Protein AF-A0AAN4ZMU8-F1 (afdb_monomer)

Mean predicted aligned error: 6.08 Å

Foldseek 3Di:
DVPPPDPDDDDDDPQLVVCVVVVHQFDWGWDADQQKTWIWGGDRSDTDVVPIDIDRDHLPNVLVVQQVVVVVVPDDDDDPVSSVVSSVCCVPQDDDDPDPVVVVVCVVVDCPSDDDDDD

Solvent-accessible surface area (backbone atoms only — not comparable to full-atom values): 7354 Å² total; per-residue (Å²): 94,86,90,72,69,53,93,76,86,86,87,79,61,66,59,59,53,55,38,48,75,70,75,43,47,59,51,75,35,78,47,74,43,53,74,36,22,37,38,42,37,27,53,81,72,41,70,44,76,92,64,51,46,78,40,88,56,26,50,47,56,55,34,54,49,52,47,49,58,39,35,76,74,69,48,84,71,87,49,76,70,47,50,52,51,45,40,50,48,47,74,75,70,58,81,83,71,92,51,62,70,64,50,52,54,45,56,76,75,38,72,86,77,69,74,90,84,85,135

InterPro domains:
  IPR004000 Actin family [PF00022] (1-119)
  IPR004000 Actin family [PR00190] (17-36)
  IPR004000 Actin family [PR00190] (113-119)
  IPR004000 Actin family [PTHR11937] (1-119)
  IPR043129 ATPase, nucleotide binding domain [SSF53067] (1-30)
  IPR043129 ATPase, nucleotide binding domain [SSF53067] (24-119)

Organism: NCBI:txid1317129

Structure (mmCIF, N/CA/C/O backbone):
data_AF-A0AAN4ZMU8-F1
#
_entry.id   AF-A0AAN4ZMU8-F1
#
loop_
_atom_site.group_PDB
_atom_site.id
_atom_site.type_symbol
_atom_site.label_atom_id
_atom_site.label_alt_id
_atom_site.label_comp_id
_atom_site.label_asym_id
_atom_site.label_entity_id
_atom_site.label_seq_id
_atom_site.pdbx_PDB_ins_code
_atom_site.Cartn_x
_atom_site.Cartn_y
_atom_site.Cartn_z
_atom_site.occupancy
_atom_site.B_iso_or_equiv
_atom_site.auth_seq_id
_atom_site.auth_comp_id
_atom_site.auth_asym_id
_atom_site.auth_atom_id
_atom_site.pdbx_PDB_model_num
ATOM 1 N N . PHE A 1 1 ? 30.290 -0.746 -0.988 1.00 76.62 1 PHE A N 1
ATOM 2 C CA . PHE A 1 1 ? 31.500 -1.458 -1.438 1.00 76.62 1 PHE A CA 1
ATOM 3 C C . PHE A 1 1 ? 32.621 -1.399 -0.413 1.00 76.62 1 PHE A C 1
ATOM 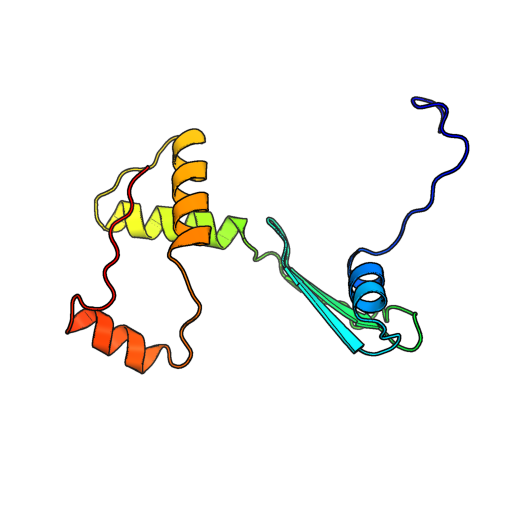5 O O . PHE A 1 1 ? 33.064 -2.460 -0.013 1.00 76.62 1 PHE A O 1
ATOM 12 N N . GLU A 1 2 ? 33.026 -0.221 0.069 1.00 83.88 2 GLU A N 1
ATOM 13 C CA . GLU A 1 2 ? 34.174 -0.089 0.990 1.00 83.88 2 GLU A CA 1
ATOM 14 C C . GLU A 1 2 ? 33.902 -0.559 2.429 1.00 83.88 2 GLU A C 1
ATOM 16 O O . GLU A 1 2 ? 34.752 -1.202 3.023 1.00 83.88 2 GLU A O 1
ATOM 21 N N . THR A 1 3 ? 32.718 -0.298 2.994 1.00 91.44 3 THR A N 1
ATOM 22 C CA . THR A 1 3 ? 32.401 -0.720 4.377 1.00 91.44 3 THR A CA 1
ATOM 23 C C . THR A 1 3 ? 32.077 -2.209 4.495 1.00 91.44 3 THR A C 1
ATOM 25 O O . THR A 1 3 ? 32.384 -2.841 5.497 1.00 91.44 3 THR A O 1
ATOM 28 N N . PHE A 1 4 ? 31.416 -2.765 3.479 1.00 90.31 4 PHE A N 1
ATOM 29 C CA . PHE A 1 4 ? 30.859 -4.122 3.518 1.00 90.31 4 PHE A CA 1
ATOM 30 C C . PHE A 1 4 ? 31.640 -5.128 2.660 1.00 90.31 4 PHE A C 1
ATOM 32 O O . PHE A 1 4 ? 31.243 -6.286 2.597 1.00 90.31 4 PHE A O 1
ATOM 39 N N . ASN A 1 5 ? 32.700 -4.694 1.963 1.00 89.94 5 ASN A N 1
ATOM 40 C CA . ASN A 1 5 ? 33.523 -5.509 1.055 1.00 89.94 5 ASN A CA 1
ATOM 41 C C . ASN A 1 5 ? 32.715 -6.438 0.121 1.00 89.94 5 ASN A C 1
ATOM 43 O O . ASN A 1 5 ? 33.118 -7.562 -0.174 1.00 89.94 5 ASN A O 1
ATOM 47 N N . THR A 1 6 ? 31.555 -5.977 -0.352 1.00 90.44 6 THR A N 1
ATOM 48 C CA . THR A 1 6 ? 30.662 -6.767 -1.207 1.00 90.44 6 THR A CA 1
ATOM 49 C C . THR A 1 6 ? 31.271 -6.969 -2.597 1.00 90.44 6 THR A C 1
ATOM 51 O O . THR A 1 6 ? 31.688 -5.978 -3.201 1.00 90.44 6 THR A O 1
ATOM 54 N N . PRO A 1 7 ? 31.265 -8.194 -3.157 1.00 91.44 7 PRO A N 1
ATOM 55 C CA . PRO A 1 7 ? 31.881 -8.474 -4.457 1.00 91.44 7 PRO A CA 1
ATOM 56 C C . PRO A 1 7 ? 31.149 -7.804 -5.631 1.00 91.44 7 PRO A C 1
ATOM 58 O O . PRO A 1 7 ? 31.780 -7.414 -6.607 1.00 91.44 7 PRO A O 1
ATOM 61 N N . ALA A 1 8 ? 29.827 -7.638 -5.534 1.00 93.06 8 ALA A N 1
ATOM 62 C CA . ALA A 1 8 ? 29.001 -6.924 -6.504 1.00 93.06 8 ALA A CA 1
ATOM 63 C C . ALA A 1 8 ? 27.748 -6.355 -5.818 1.00 93.06 8 ALA A C 1
ATOM 65 O O . ALA A 1 8 ? 27.320 -6.858 -4.779 1.00 93.06 8 ALA A O 1
ATOM 66 N N . M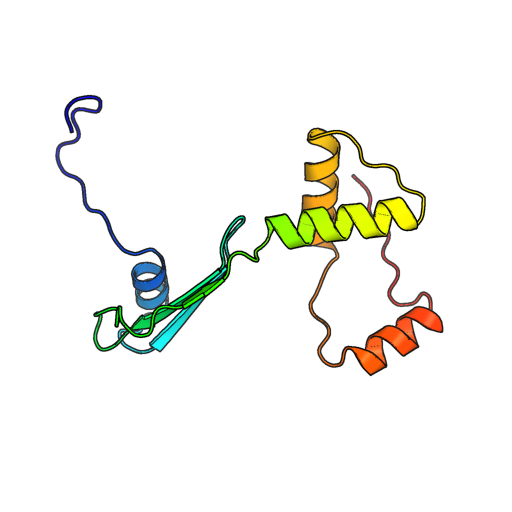ET A 1 9 ? 27.158 -5.314 -6.406 1.00 92.75 9 MET A N 1
ATOM 67 C CA . MET A 1 9 ? 25.916 -4.684 -5.952 1.00 92.75 9 MET A CA 1
ATOM 68 C C . MET A 1 9 ? 25.100 -4.272 -7.176 1.00 92.75 9 MET A C 1
ATOM 70 O O . MET A 1 9 ? 25.657 -3.727 -8.128 1.00 92.75 9 MET A O 1
ATOM 74 N N . TYR A 1 10 ? 23.790 -4.505 -7.131 1.00 91.81 10 TYR A N 1
ATOM 75 C CA . TYR A 1 10 ? 22.839 -4.052 -8.143 1.00 91.81 10 TYR A CA 1
ATOM 76 C C . TYR A 1 10 ? 21.669 -3.342 -7.459 1.00 91.81 10 TYR A C 1
ATOM 78 O O . TYR A 1 10 ? 21.166 -3.822 -6.444 1.00 91.81 10 TYR A O 1
ATOM 86 N N . VAL A 1 11 ? 21.253 -2.197 -8.003 1.00 92.00 11 VAL A N 1
ATOM 87 C CA . VAL A 1 11 ? 20.135 -1.395 -7.490 1.00 92.00 11 VAL A CA 1
ATOM 88 C C . VAL A 1 11 ? 19.062 -1.338 -8.563 1.00 92.00 11 VAL A C 1
ATOM 90 O O . VAL A 1 11 ? 19.343 -0.988 -9.706 1.00 92.00 11 VAL A O 1
ATOM 93 N N . ALA A 1 12 ? 17.836 -1.676 -8.1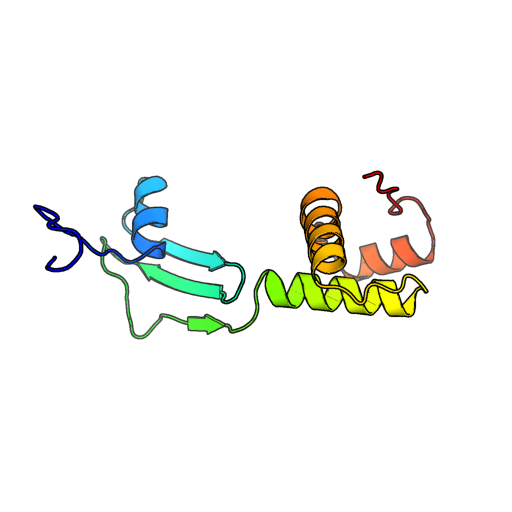80 1.00 90.25 12 ALA A N 1
ATOM 94 C CA . ALA A 1 12 ? 16.689 -1.706 -9.071 1.00 90.25 12 ALA A CA 1
ATOM 95 C C . ALA A 1 12 ? 15.516 -0.927 -8.476 1.00 90.25 12 ALA A C 1
ATOM 97 O O . ALA A 1 12 ? 15.399 -0.774 -7.260 1.00 90.25 12 ALA A O 1
ATOM 98 N N . ILE A 1 13 ? 14.629 -0.462 -9.353 1.00 88.06 13 ILE A N 1
ATOM 99 C CA . ILE A 1 13 ? 13.384 0.195 -8.959 1.00 88.06 13 ILE A CA 1
ATOM 100 C C . ILE A 1 13 ? 12.420 -0.872 -8.434 1.00 88.06 13 ILE A C 1
ATOM 102 O O . ILE A 1 13 ? 12.116 -1.831 -9.144 1.00 88.06 13 ILE A O 1
ATOM 106 N N . GLN A 1 14 ? 11.907 -0.679 -7.217 1.00 91.31 14 GLN A N 1
ATOM 107 C CA . GLN A 1 14 ? 11.000 -1.623 -6.550 1.00 91.31 14 GLN A CA 1
ATOM 108 C C . GLN A 1 14 ? 9.780 -1.956 -7.419 1.00 91.31 14 GLN A C 1
ATOM 110 O O . GLN A 1 14 ? 9.501 -3.125 -7.662 1.00 91.31 14 GLN A O 1
ATOM 115 N N . ALA A 1 15 ? 9.136 -0.938 -7.998 1.00 90.75 15 ALA A N 1
ATOM 116 C CA . ALA A 1 15 ? 7.993 -1.121 -8.888 1.00 90.75 15 ALA A CA 1
ATOM 117 C C . ALA A 1 15 ? 8.299 -2.000 -10.118 1.00 90.75 15 ALA A C 1
ATOM 119 O O . ALA A 1 15 ? 7.468 -2.812 -10.521 1.00 90.75 15 ALA A O 1
ATOM 120 N N . VAL A 1 16 ? 9.501 -1.890 -10.697 1.00 90.62 16 VAL A N 1
ATOM 121 C CA . VAL A 1 16 ? 9.905 -2.716 -11.849 1.00 90.62 16 VAL A CA 1
ATOM 122 C C . VAL A 1 16 ? 10.076 -4.175 -11.433 1.00 90.62 16 VAL A C 1
ATOM 124 O O . VAL A 1 16 ? 9.612 -5.071 -12.136 1.00 90.62 16 VAL A O 1
ATOM 127 N N . LEU A 1 17 ? 10.666 -4.422 -10.260 1.00 92.62 17 LEU A N 1
ATOM 128 C CA . LEU A 1 17 ? 10.778 -5.773 -9.706 1.00 92.62 17 LEU A CA 1
ATOM 129 C C . LEU A 1 17 ? 9.401 -6.388 -9.423 1.00 92.62 17 LEU A C 1
ATOM 131 O O . LEU A 1 17 ? 9.189 -7.556 -9.740 1.00 92.62 17 LEU A O 1
ATOM 135 N N . SER A 1 18 ? 8.455 -5.606 -8.895 1.00 92.50 18 SER A N 1
ATOM 136 C CA . SER A 1 18 ? 7.075 -6.052 -8.666 1.00 92.50 18 SER A CA 1
ATOM 137 C C . SER A 1 18 ? 6.369 -6.432 -9.971 1.00 92.50 18 SER A C 1
ATOM 139 O O . SER A 1 18 ? 5.671 -7.447 -10.027 1.00 92.50 18 SER A O 1
ATOM 141 N N . LEU A 1 19 ? 6.588 -5.675 -11.054 1.00 92.44 19 LEU A N 1
ATOM 142 C CA . LEU A 1 19 ? 6.035 -6.024 -12.363 1.00 92.44 19 LEU A CA 1
ATOM 143 C C . LEU A 1 19 ? 6.644 -7.326 -12.905 1.00 92.44 19 LEU A C 1
ATOM 145 O O . LEU A 1 19 ? 5.903 -8.196 -13.372 1.00 92.44 19 LEU A O 1
ATOM 149 N N . TYR A 1 20 ? 7.962 -7.499 -12.768 1.00 92.00 20 TYR A N 1
ATOM 150 C CA . TYR A 1 20 ? 8.654 -8.728 -13.163 1.00 92.00 20 TYR A CA 1
ATOM 151 C C . TYR A 1 20 ? 8.220 -9.944 -12.349 1.00 92.00 20 TYR A C 1
ATOM 153 O O . TYR A 1 20 ? 8.022 -11.011 -12.929 1.00 92.00 20 TYR A O 1
ATOM 161 N N . ALA A 1 21 ? 7.980 -9.791 -11.045 1.00 92.38 21 ALA A N 1
ATOM 162 C CA . ALA A 1 21 ? 7.423 -10.854 -10.209 1.00 92.38 21 ALA A CA 1
ATOM 163 C C . ALA A 1 21 ? 6.042 -11.320 -10.708 1.00 92.38 21 ALA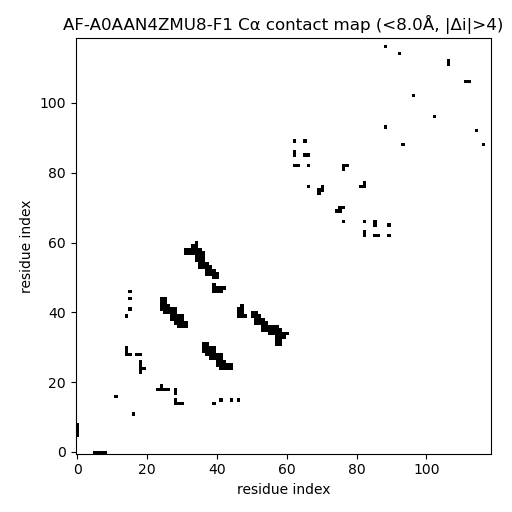 A C 1
ATOM 165 O O . ALA A 1 21 ? 5.684 -12.484 -10.548 1.00 92.38 21 ALA A O 1
ATOM 166 N N . SER A 1 22 ? 5.288 -10.437 -11.373 1.00 91.75 22 SER A N 1
ATOM 167 C CA . SER A 1 22 ? 4.002 -10.765 -11.998 1.00 91.75 22 SER A CA 1
ATOM 168 C C . SER A 1 22 ? 4.111 -11.368 -13.410 1.00 91.75 22 SER A C 1
ATOM 170 O O . SER A 1 22 ? 3.082 -11.659 -14.023 1.00 91.75 22 SER A O 1
ATOM 172 N N . GLY A 1 23 ? 5.328 -11.526 -13.949 1.00 91.88 23 GLY A N 1
ATOM 173 C CA . GLY A 1 23 ? 5.580 -12.046 -15.298 1.00 91.88 23 GLY A CA 1
ATOM 174 C C . GLY A 1 23 ? 5.217 -11.078 -16.429 1.00 91.88 23 GLY A C 1
ATOM 175 O O . GLY A 1 23 ? 5.009 -11.509 -17.562 1.00 91.88 23 GLY A O 1
ATOM 176 N N . ARG A 1 24 ? 5.101 -9.778 -16.135 1.00 92.69 24 ARG A N 1
ATOM 177 C CA . ARG A 1 24 ? 4.741 -8.737 -17.109 1.00 92.69 24 ARG A CA 1
ATOM 178 C C . ARG A 1 24 ? 5.927 -7.810 -17.357 1.00 92.69 24 ARG A C 1
ATOM 180 O O . ARG A 1 24 ? 6.736 -7.568 -16.468 1.00 92.69 24 ARG A O 1
ATOM 187 N N . THR A 1 25 ? 6.010 -7.272 -18.569 1.00 89.44 25 THR A N 1
ATOM 188 C CA . THR A 1 25 ? 7.029 -6.284 -18.970 1.00 89.44 25 THR A CA 1
ATOM 189 C C . THR A 1 25 ? 6.435 -4.906 -19.247 1.00 89.44 25 THR A C 1
ATOM 191 O O . THR A 1 25 ? 7.161 -3.918 -19.237 1.00 89.44 25 THR A O 1
ATOM 194 N N . THR A 1 26 ? 5.117 -4.824 -19.431 1.00 93.81 26 THR A N 1
ATOM 195 C CA . THR A 1 26 ? 4.377 -3.580 -19.652 1.00 93.81 26 THR A CA 1
ATOM 196 C C . THR A 1 26 ? 3.176 -3.536 -18.715 1.00 93.81 26 THR A C 1
ATOM 198 O O . THR A 1 26 ? 2.458 -4.527 -18.571 1.00 93.81 26 THR A O 1
ATOM 201 N N . GLY A 1 27 ? 2.957 -2.393 -18.074 1.00 94.38 27 GLY A N 1
ATOM 202 C CA . GLY A 1 27 ? 1.850 -2.172 -17.152 1.00 94.38 27 GLY A CA 1
ATOM 203 C C . GLY A 1 27 ? 2.061 -0.939 -16.281 1.00 94.38 27 GLY A C 1
ATOM 204 O O . GLY A 1 27 ? 3.096 -0.283 -16.343 1.00 94.38 27 GLY A O 1
ATOM 205 N N . ILE A 1 28 ? 1.072 -0.630 -15.448 1.00 94.38 28 ILE A N 1
ATOM 206 C CA . ILE A 1 28 ? 1.195 0.383 -14.399 1.00 94.38 28 ILE A CA 1
ATOM 207 C C . ILE A 1 28 ? 1.292 -0.313 -13.047 1.00 94.38 28 ILE A C 1
ATOM 209 O O . ILE A 1 28 ? 0.508 -1.214 -12.749 1.00 94.38 28 ILE A O 1
ATOM 213 N N . VAL A 1 29 ? 2.269 0.091 -12.241 1.00 94.69 29 VAL A N 1
ATOM 214 C CA . VAL A 1 29 ? 2.452 -0.414 -10.881 1.00 94.69 29 VAL A CA 1
ATOM 215 C C . VAL A 1 29 ? 2.057 0.677 -9.904 1.00 94.69 29 VAL A C 1
ATOM 217 O O . VAL A 1 29 ? 2.589 1.783 -9.966 1.00 94.69 29 VAL A O 1
ATOM 220 N N . LEU A 1 30 ? 1.127 0.356 -9.010 1.00 95.06 30 LEU A N 1
ATOM 221 C CA . LEU A 1 30 ? 0.805 1.164 -7.841 1.00 95.06 30 LEU A CA 1
ATOM 222 C C . LEU A 1 30 ? 1.498 0.526 -6.636 1.00 95.06 30 LEU A C 1
ATOM 224 O O . LEU A 1 30 ? 1.096 -0.546 -6.193 1.00 95.06 30 LEU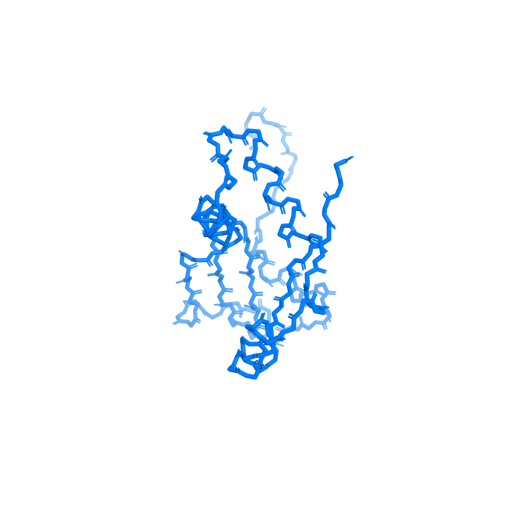 A O 1
ATOM 228 N N . ASP A 1 31 ? 2.549 1.169 -6.139 1.00 94.12 31 ASP A N 1
ATOM 229 C CA . ASP A 1 31 ? 3.323 0.713 -4.987 1.00 94.12 31 ASP A CA 1
ATOM 230 C C . ASP A 1 31 ? 2.992 1.588 -3.775 1.00 94.12 31 ASP A C 1
ATOM 232 O O . ASP A 1 31 ? 3.282 2.784 -3.777 1.00 94.12 31 ASP A O 1
ATOM 236 N N . THR A 1 32 ? 2.331 1.013 -2.770 1.00 94.69 32 THR A N 1
ATOM 237 C CA . THR A 1 32 ? 1.875 1.713 -1.557 1.00 94.69 32 THR A CA 1
ATOM 238 C C . THR A 1 32 ? 2.652 1.185 -0.358 1.00 94.69 32 THR A C 1
ATOM 240 O O . THR A 1 32 ? 2.414 0.066 0.093 1.00 94.69 32 THR A O 1
ATOM 243 N N . GLY A 1 33 ? 3.601 1.979 0.140 1.00 93.38 33 GLY A N 1
ATOM 244 C CA . GLY A 1 33 ? 4.442 1.618 1.281 1.00 93.38 33 GLY A CA 1
ATOM 245 C C . GLY A 1 33 ? 3.911 2.131 2.623 1.00 93.38 33 GLY A C 1
ATOM 246 O O . GLY A 1 33 ? 2.737 2.461 2.777 1.00 93.38 33 GLY A O 1
ATOM 247 N N . ASP A 1 34 ? 4.806 2.240 3.611 1.00 93.06 34 ASP A N 1
ATOM 248 C CA . ASP A 1 34 ? 4.491 2.890 4.893 1.00 93.06 34 ASP A CA 1
ATOM 249 C C . ASP A 1 34 ? 4.452 4.419 4.764 1.00 93.06 34 ASP A C 1
ATOM 251 O O . ASP A 1 34 ? 3.537 5.045 5.276 1.00 93.06 34 ASP A O 1
ATOM 255 N N . GLY A 1 35 ? 5.415 5.036 4.072 1.00 93.12 35 GLY A N 1
ATOM 256 C CA . GLY A 1 35 ? 5.549 6.501 4.037 1.00 93.12 35 GLY A CA 1
ATOM 257 C C . GLY A 1 35 ? 5.162 7.181 2.724 1.00 93.12 35 GLY A C 1
ATOM 258 O O . GLY A 1 35 ? 5.065 8.401 2.685 1.00 93.12 35 GLY A O 1
ATOM 259 N N . VAL A 1 36 ? 5.008 6.429 1.637 1.00 94.56 36 VAL A N 1
ATOM 260 C CA . VAL A 1 36 ? 4.776 7.000 0.307 1.00 94.56 36 VAL A CA 1
ATOM 261 C C . VAL A 1 36 ? 4.075 6.000 -0.602 1.00 94.56 36 VAL A C 1
ATOM 263 O O . VAL A 1 36 ? 4.295 4.790 -0.499 1.00 94.56 36 VAL A O 1
ATOM 266 N N . THR A 1 37 ? 3.266 6.531 -1.511 1.00 94.88 37 THR A N 1
ATOM 267 C CA . THR A 1 37 ? 2.621 5.794 -2.593 1.00 94.88 37 THR A CA 1
ATOM 268 C C . THR A 1 37 ? 3.147 6.292 -3.935 1.00 94.88 37 THR A C 1
ATOM 270 O O . THR A 1 37 ? 3.194 7.496 -4.186 1.00 94.88 37 THR A O 1
ATOM 273 N N . HIS A 1 38 ? 3.537 5.378 -4.817 1.00 94.69 38 HIS A N 1
ATOM 274 C CA . HIS A 1 38 ? 4.034 5.697 -6.151 1.00 94.69 38 HIS A CA 1
ATOM 275 C C . HIS A 1 38 ? 3.211 5.000 -7.226 1.00 94.69 38 HIS A C 1
ATOM 277 O O . HIS A 1 38 ? 2.938 3.805 -7.135 1.00 94.69 38 HIS A O 1
ATOM 283 N N . THR A 1 39 ? 2.886 5.727 -8.293 1.00 95.19 39 THR A N 1
ATOM 284 C CA . THR A 1 39 ? 2.400 5.130 -9.539 1.00 95.19 39 THR A CA 1
ATOM 285 C C . THR A 1 39 ? 3.520 5.162 -10.563 1.00 95.19 39 THR A C 1
ATOM 287 O O . THR A 1 39 ? 3.957 6.238 -10.975 1.00 95.19 39 THR A O 1
ATOM 290 N N . VAL A 1 40 ? 3.983 3.991 -10.986 1.00 94.25 40 VAL A N 1
ATOM 291 C CA . VAL A 1 40 ? 5.090 3.842 -11.930 1.00 94.25 40 VAL A CA 1
ATOM 292 C C . VAL A 1 40 ? 4.579 3.129 -13.183 1.00 94.25 40 VAL A C 1
ATOM 294 O O . VAL A 1 40 ? 4.366 1.914 -13.155 1.00 94.25 40 VAL A O 1
ATOM 297 N N . PRO A 1 41 ? 4.357 3.854 -14.290 1.00 95.12 41 PRO A N 1
ATOM 298 C CA . PRO A 1 41 ? 4.078 3.239 -15.579 1.00 95.12 41 PRO A CA 1
ATOM 299 C C . PRO A 1 41 ? 5.365 2.671 -16.184 1.00 95.12 41 PRO A C 1
ATOM 301 O O . PRO A 1 41 ? 6.404 3.335 -16.226 1.00 95.12 41 PRO A O 1
ATOM 304 N N . ILE A 1 42 ? 5.285 1.431 -16.655 1.00 94.56 42 ILE A N 1
ATOM 305 C CA . ILE A 1 42 ? 6.390 0.670 -17.229 1.00 94.56 42 ILE A CA 1
ATOM 306 C C . ILE A 1 42 ? 5.967 0.178 -18.609 1.00 94.56 42 ILE A C 1
ATOM 308 O O . ILE A 1 42 ? 4.888 -0.392 -18.781 1.00 94.56 42 ILE A O 1
ATOM 312 N N . TYR A 1 43 ? 6.838 0.379 -19.588 1.00 93.12 43 TYR A N 1
ATOM 313 C CA . TYR A 1 43 ? 6.651 -0.082 -20.953 1.00 93.12 43 TYR A CA 1
ATOM 314 C C . TYR A 1 43 ? 7.888 -0.861 -21.397 1.00 93.12 43 TYR A C 1
ATOM 316 O O . TYR A 1 43 ? 8.996 -0.333 -21.357 1.00 93.12 43 TYR A O 1
ATOM 324 N N . GLU A 1 44 ? 7.706 -2.129 -21.769 1.00 91.44 44 GLU A N 1
ATOM 325 C CA . GLU A 1 44 ? 8.774 -3.031 -22.230 1.00 91.44 44 GLU A CA 1
ATOM 326 C C . GLU A 1 44 ? 9.991 -3.093 -21.279 1.00 91.44 44 GLU A C 1
ATOM 328 O O . GLU A 1 44 ? 11.139 -3.175 -21.704 1.00 91.44 44 GLU A O 1
ATOM 333 N N . GLY A 1 45 ? 9.746 -3.052 -19.966 1.00 86.50 45 GLY A N 1
ATOM 334 C CA . GLY A 1 45 ? 10.782 -3.082 -18.925 1.00 86.50 45 GLY A CA 1
ATOM 335 C C . GLY A 1 45 ? 11.384 -1.717 -18.569 1.00 86.50 45 GLY A C 1
ATOM 336 O O . GLY A 1 45 ? 12.168 -1.627 -17.624 1.00 86.50 45 GLY A O 1
ATOM 337 N N . TYR A 1 46 ? 10.985 -0.644 -19.257 1.00 89.94 46 TYR A N 1
ATOM 338 C CA . TYR A 1 46 ? 11.432 0.720 -18.981 1.00 89.94 46 TYR A CA 1
ATOM 339 C C . TYR A 1 46 ? 10.364 1.507 -18.220 1.00 89.94 46 TYR A C 1
ATOM 341 O O . TYR A 1 46 ? 9.233 1.655 -18.680 1.00 89.94 46 TYR A O 1
ATOM 349 N N . ALA A 1 47 ? 10.725 2.047 -17.055 1.00 91.06 47 ALA A N 1
ATOM 350 C CA . ALA A 1 47 ? 9.870 2.988 -16.336 1.00 91.06 47 ALA A CA 1
ATOM 351 C C . ALA A 1 47 ? 9.834 4.331 -17.081 1.00 91.06 47 ALA A C 1
ATOM 353 O O . ALA A 1 47 ? 10.887 4.842 -17.460 1.00 91.06 47 ALA A O 1
ATOM 354 N N . LEU A 1 48 ? 8.646 4.909 -17.271 1.00 93.06 48 LEU A N 1
ATOM 355 C CA . LEU A 1 48 ? 8.450 6.191 -17.958 1.00 93.06 48 LEU A CA 1
ATOM 356 C C . LEU A 1 48 ? 8.533 7.347 -16.945 1.00 93.06 48 LEU A C 1
ATOM 358 O O . LEU A 1 48 ? 7.535 7.635 -16.283 1.00 93.06 48 LEU A O 1
ATOM 362 N N . PRO A 1 49 ? 9.675 8.056 -16.809 1.00 89.81 49 PRO A N 1
ATOM 363 C CA . PRO A 1 49 ? 9.907 8.930 -15.655 1.00 89.81 49 PRO A CA 1
ATOM 364 C C . PRO A 1 49 ? 8.977 10.145 -15.614 1.00 89.81 49 PRO A C 1
ATOM 366 O O . PRO A 1 49 ? 8.613 10.614 -14.544 1.00 89.81 49 PRO A O 1
ATOM 369 N N . HIS A 1 50 ? 8.561 10.627 -16.786 1.00 92.38 50 HIS A N 1
ATOM 370 C CA . HIS A 1 50 ? 7.654 11.766 -16.939 1.00 92.38 50 HIS A CA 1
ATOM 371 C C . HIS A 1 50 ? 6.218 11.473 -16.480 1.00 92.38 50 HIS A C 1
ATOM 373 O O . HIS A 1 50 ? 5.443 12.404 -16.295 1.00 92.38 50 HIS A O 1
ATOM 379 N N . ALA A 1 51 ? 5.862 10.198 -16.321 1.00 92.81 51 ALA A N 1
ATOM 380 C CA . ALA A 1 51 ? 4.538 9.758 -15.900 1.00 92.81 51 ALA A CA 1
ATOM 381 C C . ALA A 1 51 ? 4.559 9.085 -14.514 1.00 92.81 51 ALA A C 1
ATOM 383 O O . ALA A 1 51 ? 3.558 8.508 -14.093 1.00 92.81 51 ALA A O 1
ATOM 384 N N . ILE A 1 52 ? 5.688 9.158 -13.795 1.00 93.56 52 ILE A N 1
ATOM 385 C CA . ILE A 1 52 ? 5.760 8.718 -12.401 1.00 93.56 52 ILE A CA 1
ATOM 386 C C . ILE A 1 52 ? 5.074 9.766 -11.530 1.00 93.56 52 ILE A C 1
ATOM 388 O O . ILE A 1 52 ? 5.464 10.933 -11.533 1.00 93.56 52 ILE A O 1
ATOM 392 N N . LEU A 1 53 ? 4.087 9.332 -10.750 1.00 95.00 53 LEU A N 1
ATOM 393 C CA . LEU A 1 53 ? 3.462 10.168 -9.730 1.00 95.00 53 LEU A CA 1
ATOM 394 C C . LEU A 1 53 ? 3.838 9.646 -8.353 1.00 95.00 53 LEU A C 1
ATOM 396 O O . LEU A 1 53 ? 3.919 8.438 -8.118 1.00 95.00 53 LEU A O 1
ATOM 400 N N . ARG A 1 54 ? 4.058 10.590 -7.447 1.00 93.44 54 ARG A N 1
ATOM 401 C CA . ARG A 1 54 ? 4.325 10.341 -6.040 1.00 93.44 54 ARG A CA 1
ATOM 402 C C . ARG A 1 54 ? 3.240 11.015 -5.221 1.00 93.44 54 ARG A C 1
ATOM 404 O O . ARG A 1 54 ? 2.955 12.193 -5.422 1.00 93.44 54 ARG A O 1
ATOM 411 N N . LEU A 1 55 ? 2.684 10.262 -4.289 1.00 94.62 55 LEU A N 1
ATOM 412 C CA . LEU A 1 55 ? 1.735 10.728 -3.302 1.00 94.62 55 LEU A CA 1
ATOM 413 C C . LEU A 1 55 ? 2.326 10.467 -1.915 1.00 94.62 55 LEU A C 1
ATOM 415 O O . LEU A 1 55 ? 2.599 9.322 -1.554 1.00 94.62 55 LEU A O 1
ATOM 419 N N . ASP A 1 56 ? 2.503 11.527 -1.131 1.00 93.50 56 ASP A N 1
ATOM 420 C CA . ASP A 1 56 ? 2.934 11.448 0.271 1.00 93.50 56 ASP A CA 1
ATOM 421 C C . ASP A 1 56 ? 1.731 11.121 1.180 1.00 93.50 56 ASP A C 1
ATOM 423 O O . ASP A 1 56 ? 1.397 11.866 2.094 1.00 93.50 56 ASP A O 1
ATOM 427 N N . LEU A 1 57 ? 1.031 10.032 0.850 1.00 93.25 57 LEU A N 1
ATOM 428 C CA . LEU A 1 57 ? -0.052 9.440 1.631 1.00 93.25 57 LEU A CA 1
ATOM 429 C C . LEU A 1 57 ? 0.090 7.924 1.552 1.00 93.25 57 LEU A C 1
ATOM 431 O O . LEU A 1 57 ? 0.107 7.363 0.451 1.00 93.25 57 LEU A O 1
ATOM 435 N N . ALA A 1 58 ? 0.208 7.267 2.699 1.00 95.06 58 ALA A N 1
ATOM 436 C CA . ALA A 1 58 ? 0.535 5.850 2.764 1.00 95.06 58 ALA A CA 1
ATOM 437 C C . ALA A 1 58 ? 0.083 5.194 4.085 1.00 95.06 58 ALA A C 1
ATOM 439 O O . ALA A 1 58 ? -0.761 5.717 4.816 1.00 95.06 58 ALA A O 1
ATOM 440 N N . GLY A 1 59 ? 0.615 4.005 4.392 1.00 93.62 59 GLY A N 1
ATOM 441 C CA . GLY A 1 59 ? 0.216 3.217 5.561 1.00 93.62 59 GLY A CA 1
ATOM 442 C C . GLY A 1 59 ? 0.396 3.927 6.909 1.00 93.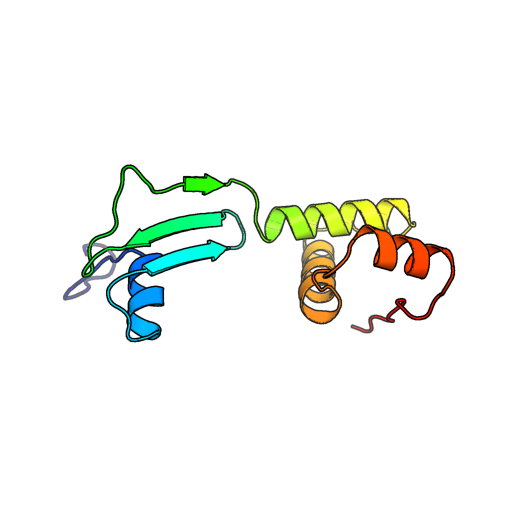62 59 GLY A C 1
ATOM 443 O O . GLY A 1 59 ? -0.387 3.676 7.832 1.00 93.62 59 GLY A O 1
ATOM 444 N N . ARG A 1 60 ? 1.381 4.820 7.020 1.00 94.00 60 ARG A N 1
ATOM 445 C CA . ARG A 1 60 ? 1.651 5.653 8.194 1.00 94.00 60 ARG A CA 1
ATOM 446 C C . ARG A 1 60 ? 0.512 6.617 8.460 1.00 94.00 60 ARG A C 1
ATOM 448 O O . ARG A 1 60 ? -0.033 6.596 9.558 1.00 94.00 60 ARG A O 1
ATOM 455 N N . ASP A 1 61 ? 0.116 7.373 7.443 1.00 94.50 61 ASP A N 1
ATOM 456 C CA . ASP A 1 61 ? -0.952 8.366 7.543 1.00 94.50 61 ASP A CA 1
ATOM 457 C C . ASP A 1 61 ? -2.284 7.707 7.903 1.00 94.50 61 ASP A C 1
ATOM 459 O O . ASP A 1 61 ? -3.023 8.212 8.743 1.00 94.50 61 ASP A O 1
ATOM 463 N N . LEU A 1 62 ? -2.560 6.523 7.340 1.00 94.50 62 LEU A N 1
ATOM 464 C CA . LEU A 1 62 ? -3.740 5.731 7.702 1.00 94.50 62 LEU A CA 1
ATOM 465 C C . LEU A 1 62 ? -3.713 5.274 9.166 1.00 94.50 62 LEU A C 1
ATOM 467 O O . LEU A 1 62 ? -4.750 5.248 9.824 1.00 94.50 62 LEU A O 1
ATOM 471 N N . THR A 1 63 ? -2.536 4.919 9.683 1.00 94.19 63 THR A N 1
ATOM 472 C CA . THR A 1 63 ? -2.370 4.487 11.081 1.00 94.19 63 THR A CA 1
ATOM 473 C C . THR A 1 63 ? -2.555 5.669 12.031 1.00 94.19 63 THR A C 1
ATOM 475 O O . THR A 1 63 ? -3.253 5.551 13.035 1.00 94.19 63 THR A O 1
ATOM 478 N N . ASP A 1 64 ? -1.992 6.827 11.688 1.00 92.44 64 ASP A N 1
ATOM 479 C CA . ASP A 1 64 ? -2.114 8.049 12.483 1.00 92.44 64 ASP A CA 1
ATOM 480 C C . ASP A 1 64 ? -3.557 8.585 12.454 1.00 92.44 64 ASP A C 1
ATOM 482 O O . ASP A 1 64 ? -4.085 9.032 13.475 1.00 92.44 64 ASP A O 1
ATOM 486 N N . TYR A 1 65 ? -4.240 8.465 11.312 1.00 93.62 65 TYR A N 1
ATOM 487 C CA . TYR A 1 65 ? -5.658 8.792 11.192 1.00 93.62 65 TYR A CA 1
ATOM 488 C C . TYR A 1 65 ? -6.541 7.845 12.014 1.00 93.62 65 TYR A C 1
ATOM 490 O O . TYR A 1 65 ? -7.415 8.314 12.744 1.00 93.62 65 TYR A O 1
ATOM 498 N N . LEU A 1 66 ? -6.281 6.531 11.968 1.00 92.69 66 LEU A N 1
ATOM 499 C CA . LEU A 1 66 ? -6.990 5.550 12.795 1.00 92.69 66 LEU A CA 1
ATOM 500 C C . LEU A 1 66 ? -6.801 5.842 14.292 1.00 92.69 66 LEU A C 1
ATOM 502 O O . LEU A 1 66 ? -7.756 5.817 15.067 1.00 92.69 66 LEU A O 1
ATOM 506 N N . MET A 1 67 ? -5.580 6.181 14.699 1.00 92.00 67 MET A N 1
ATOM 507 C CA . MET A 1 67 ? -5.276 6.565 16.075 1.00 92.00 67 MET A CA 1
ATOM 508 C C . MET A 1 67 ? -6.070 7.808 16.505 1.00 92.00 67 MET A C 1
ATOM 510 O O . MET A 1 67 ? -6.619 7.840 17.609 1.00 92.00 67 MET A O 1
ATOM 514 N N . LYS A 1 68 ? -6.186 8.809 15.622 1.00 91.50 68 LYS A N 1
ATOM 515 C CA . LYS A 1 68 ? -6.968 10.026 15.872 1.00 91.50 68 LYS A CA 1
ATOM 516 C C . LYS A 1 68 ? -8.450 9.715 16.105 1.00 91.50 68 LYS A C 1
ATOM 518 O O . LYS A 1 68 ? -8.992 10.141 17.122 1.00 91.50 68 LYS A O 1
ATOM 523 N N . ILE A 1 69 ? -9.092 8.942 15.225 1.00 92.00 69 ILE A N 1
ATOM 524 C CA . ILE A 1 69 ? -10.526 8.620 15.367 1.00 92.00 69 ILE A CA 1
ATOM 525 C C . ILE A 1 69 ? -10.811 7.734 16.590 1.00 92.00 69 ILE A C 1
ATOM 527 O O . ILE A 1 69 ? -11.850 7.876 17.232 1.00 92.00 69 ILE A O 1
ATOM 531 N N . LEU A 1 70 ? -9.878 6.852 16.967 1.00 90.19 70 LEU A N 1
ATOM 532 C CA . LEU A 1 70 ? -9.995 6.060 18.196 1.00 90.19 70 LEU A CA 1
ATOM 533 C C . LEU A 1 70 ? -9.863 6.937 19.448 1.00 90.19 70 LEU A C 1
ATOM 535 O O . LEU A 1 70 ? -10.613 6.746 20.407 1.00 90.19 70 LEU A O 1
ATOM 539 N N . THR A 1 71 ? -8.984 7.941 19.406 1.00 88.81 71 THR A N 1
ATOM 540 C CA . THR A 1 71 ? -8.842 8.942 20.475 1.00 88.81 71 THR A CA 1
ATOM 541 C C . THR A 1 71 ? -10.116 9.770 20.634 1.00 88.81 71 THR A C 1
ATOM 543 O O . THR A 1 71 ? -10.578 9.970 21.754 1.00 88.81 71 THR A O 1
ATOM 546 N N . GLU A 1 72 ? -10.744 10.180 19.528 1.00 89.19 72 GLU A N 1
ATOM 547 C CA . GLU A 1 72 ? -12.037 10.884 19.536 1.00 89.19 72 GLU A CA 1
ATOM 548 C C . GLU A 1 72 ? -13.176 10.024 20.118 1.00 89.19 72 GLU A C 1
ATOM 550 O O . GLU A 1 72 ? -14.080 10.554 20.763 1.00 89.19 72 GLU A O 1
ATOM 555 N N . ARG A 1 73 ? -13.108 8.692 19.967 1.00 85.25 73 ARG A N 1
ATOM 556 C CA . ARG A 1 73 ? -14.052 7.733 20.575 1.00 85.25 73 ARG A CA 1
ATOM 557 C C . ARG A 1 73 ? -13.777 7.460 22.066 1.00 85.25 73 ARG A C 1
ATOM 559 O O . ARG A 1 73 ? -14.583 6.796 22.714 1.00 85.25 73 ARG A O 1
ATOM 566 N N . GLY A 1 74 ? -12.677 7.981 22.619 1.00 86.06 74 GLY A N 1
ATOM 567 C CA . GLY A 1 74 ? -12.304 7.866 24.035 1.00 86.06 74 GLY A CA 1
ATOM 568 C C . GLY A 1 74 ? -11.160 6.889 24.340 1.00 86.06 74 GLY A C 1
ATOM 569 O O . GLY A 1 74 ? -10.826 6.710 25.511 1.00 86.06 74 GLY A O 1
ATOM 570 N N . TYR A 1 75 ? -10.540 6.274 23.325 1.00 84.31 75 TYR A N 1
ATOM 571 C CA . TYR A 1 75 ? -9.369 5.406 23.495 1.00 84.31 75 TYR A CA 1
ATOM 572 C C . TYR A 1 75 ? -8.075 6.203 23.322 1.00 84.31 75 TYR A C 1
ATOM 574 O O . TYR A 1 75 ? -7.660 6.502 22.205 1.00 84.31 75 TYR A O 1
ATOM 582 N N . SER A 1 76 ? -7.421 6.549 24.427 1.00 81.94 76 SER A N 1
ATOM 583 C CA . SER A 1 76 ? -6.176 7.321 24.393 1.00 81.94 76 SER A CA 1
ATOM 584 C C . SER A 1 76 ? -4.973 6.440 24.053 1.00 81.94 76 SER A C 1
ATOM 586 O O . SER A 1 76 ? -4.501 5.690 24.902 1.00 81.94 76 SER A O 1
ATOM 588 N N . PHE A 1 77 ? -4.438 6.593 22.841 1.00 83.75 77 PHE A N 1
ATOM 589 C CA . PHE A 1 77 ? -3.142 6.044 22.433 1.00 83.75 77 PHE A CA 1
ATOM 590 C C . PHE A 1 77 ? -2.132 7.192 22.327 1.00 83.75 77 PHE A C 1
ATOM 592 O O . PHE A 1 77 ? -2.283 8.085 21.496 1.00 83.75 77 PHE A O 1
ATOM 599 N N . THR A 1 78 ? -1.125 7.211 23.198 1.00 81.81 78 THR A N 1
ATOM 600 C CA . THR A 1 78 ? -0.183 8.341 23.339 1.00 81.81 78 THR A CA 1
ATOM 601 C C . THR A 1 78 ? 1.276 7.946 23.133 1.00 81.81 78 THR A C 1
ATOM 603 O O . THR A 1 78 ? 2.120 8.805 22.878 1.00 81.81 78 THR A O 1
ATOM 606 N N . THR A 1 79 ? 1.589 6.653 23.224 1.00 87.62 79 THR A N 1
ATOM 607 C CA . THR A 1 79 ? 2.955 6.132 23.131 1.00 87.62 79 THR A CA 1
ATOM 608 C C . THR A 1 79 ? 3.256 5.520 21.762 1.00 87.62 79 THR A C 1
ATOM 610 O O . THR A 1 79 ? 2.372 5.102 21.014 1.00 87.62 79 THR A O 1
ATOM 613 N N . THR A 1 80 ? 4.543 5.410 21.429 1.00 86.44 80 THR A N 1
ATOM 614 C CA . THR A 1 80 ? 5.001 4.745 20.199 1.00 86.44 80 THR A CA 1
ATOM 615 C C . THR A 1 80 ? 4.700 3.246 20.187 1.00 86.44 80 THR A C 1
ATOM 617 O O . THR A 1 80 ? 4.468 2.691 19.120 1.00 86.44 80 THR A O 1
ATOM 620 N N . ALA A 1 81 ? 4.667 2.590 21.351 1.00 87.81 81 ALA A N 1
ATOM 621 C CA . ALA A 1 81 ? 4.290 1.181 21.463 1.00 87.81 81 ALA A CA 1
ATOM 622 C C . ALA A 1 81 ? 2.797 0.972 21.166 1.00 87.81 81 ALA A C 1
ATOM 624 O O . ALA A 1 81 ? 2.425 0.050 20.448 1.00 87.81 81 ALA A O 1
ATOM 625 N N . GLU A 1 82 ? 1.942 1.868 21.655 1.00 87.81 82 GLU A N 1
ATOM 626 C CA . GLU A 1 82 ? 0.505 1.850 21.364 1.00 87.81 82 GLU A CA 1
ATOM 627 C C . GLU A 1 82 ? 0.208 2.106 19.885 1.00 87.81 82 GLU A C 1
ATOM 629 O O . GLU A 1 82 ? -0.711 1.510 19.327 1.00 87.81 82 GLU A O 1
ATOM 634 N N . ARG A 1 83 ? 1.025 2.924 19.215 1.00 89.38 83 ARG A N 1
ATOM 635 C CA . ARG A 1 83 ? 0.923 3.124 17.766 1.00 89.38 83 ARG A CA 1
ATOM 636 C C . ARG A 1 83 ? 1.090 1.817 16.982 1.00 89.38 83 ARG A C 1
ATOM 638 O O . ARG A 1 83 ? 0.407 1.623 15.979 1.00 89.38 83 ARG A O 1
ATOM 645 N N . GLU A 1 84 ? 1.943 0.905 17.445 1.00 91.75 84 GLU A N 1
ATOM 646 C CA . GLU A 1 84 ? 2.088 -0.420 16.830 1.00 91.75 84 GLU A CA 1
ATOM 647 C C . GLU A 1 84 ? 0.846 -1.294 17.040 1.00 91.75 84 GLU A C 1
ATOM 649 O O . GLU A 1 84 ? 0.471 -2.042 16.141 1.00 91.75 84 GLU A O 1
ATOM 654 N N . ILE A 1 85 ? 0.149 -1.145 18.171 1.00 91.12 85 ILE A N 1
ATOM 655 C CA . ILE A 1 85 ? -1.143 -1.810 18.400 1.00 91.12 85 ILE A CA 1
ATOM 656 C C . ILE A 1 85 ? -2.184 -1.278 17.410 1.00 91.12 85 ILE A C 1
ATOM 658 O O . ILE A 1 85 ? -2.891 -2.058 16.781 1.00 91.12 85 ILE A O 1
ATOM 662 N N . VAL A 1 86 ? -2.247 0.043 17.205 1.00 92.19 86 VAL A N 1
ATOM 663 C CA . VAL A 1 86 ? -3.147 0.648 16.206 1.00 92.19 86 VAL A CA 1
ATOM 664 C C . VAL A 1 86 ? -2.803 0.179 14.789 1.00 92.19 86 VAL A C 1
ATOM 666 O O . VAL A 1 86 ? -3.703 -0.061 13.982 1.00 92.19 86 VAL A O 1
ATOM 669 N N . ARG A 1 87 ? -1.514 -0.004 14.480 1.00 93.56 87 ARG A N 1
ATOM 670 C CA . ARG A 1 87 ? -1.076 -0.579 13.204 1.00 93.56 87 ARG A CA 1
ATOM 671 C C . ARG A 1 87 ? -1.573 -2.016 13.032 1.00 93.56 87 ARG A C 1
ATOM 673 O O . ARG A 1 87 ? -2.077 -2.335 11.958 1.00 93.56 87 ARG A O 1
ATOM 680 N N . ASP A 1 88 ? -1.484 -2.849 14.066 1.00 93.88 88 ASP A N 1
ATOM 681 C CA . ASP A 1 88 ? -1.977 -4.231 14.021 1.00 93.88 88 ASP A CA 1
ATOM 682 C C . ASP A 1 88 ? -3.511 -4.292 13.901 1.00 93.88 88 ASP A C 1
ATOM 684 O O . ASP A 1 88 ? -4.044 -5.045 13.086 1.00 93.88 88 ASP A O 1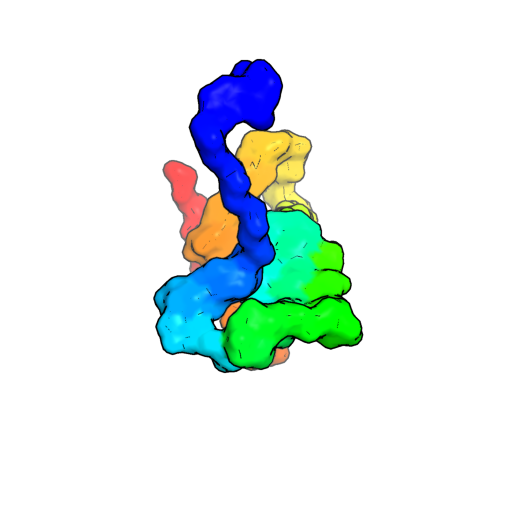
ATOM 688 N N . ILE A 1 89 ? -4.229 -3.413 14.612 1.00 92.62 89 ILE A N 1
ATOM 689 C CA . ILE A 1 89 ? -5.682 -3.227 14.460 1.00 92.62 89 ILE A CA 1
ATOM 690 C C . ILE A 1 89 ? -6.027 -2.884 13.008 1.00 92.62 89 ILE A C 1
ATOM 692 O O . ILE A 1 89 ? -6.913 -3.509 12.423 1.00 92.62 89 ILE A O 1
ATOM 696 N N . LYS A 1 90 ? -5.320 -1.916 12.411 1.00 93.56 90 LYS A N 1
ATOM 697 C CA . LYS A 1 90 ? -5.506 -1.530 11.006 1.00 93.56 90 LYS A CA 1
ATOM 698 C C . LYS A 1 90 ? -5.296 -2.726 10.077 1.00 93.56 90 LYS A C 1
ATOM 700 O O . LYS A 1 90 ? -6.121 -2.976 9.207 1.00 93.56 90 LYS A O 1
ATOM 705 N N . GLU A 1 91 ? -4.202 -3.462 10.251 1.00 93.69 91 GLU A N 1
ATOM 706 C CA . GLU A 1 91 ? -3.838 -4.584 9.377 1.00 93.69 91 GLU A CA 1
ATOM 707 C C . GLU A 1 91 ? -4.794 -5.784 9.507 1.00 93.69 91 GLU A C 1
ATOM 709 O O . GLU A 1 91 ? -5.027 -6.478 8.518 1.00 93.69 91 GLU A O 1
ATOM 714 N N . LYS A 1 92 ? -5.386 -6.015 10.688 1.00 93.06 92 LYS A N 1
ATOM 715 C CA . LYS A 1 92 ? -6.288 -7.155 10.937 1.00 93.06 92 LYS A CA 1
ATOM 716 C C . LYS A 1 92 ? -7.771 -6.856 10.728 1.00 93.06 92 LYS A C 1
ATOM 718 O O . LYS A 1 92 ? -8.517 -7.751 10.330 1.00 93.06 92 LYS A O 1
ATOM 723 N N . LEU A 1 93 ? -8.230 -5.648 11.060 1.00 92.38 93 LEU A N 1
ATOM 724 C CA . LEU A 1 93 ? -9.663 -5.337 11.145 1.00 92.38 93 LEU A CA 1
ATOM 725 C C . LEU A 1 93 ? -10.157 -4.382 10.062 1.00 92.38 93 LEU A C 1
ATOM 727 O O . LEU A 1 93 ? -11.340 -4.452 9.712 1.00 92.38 93 LEU A O 1
ATOM 731 N N . SER A 1 94 ? -9.295 -3.510 9.536 1.00 92.31 94 SER A N 1
ATOM 732 C CA . SER A 1 94 ? -9.695 -2.543 8.515 1.00 92.31 94 SER A CA 1
ATOM 733 C C . SER A 1 94 ? -9.814 -3.178 7.131 1.00 92.31 94 SER A C 1
ATOM 735 O O . SER A 1 94 ? -9.152 -4.157 6.797 1.00 92.31 94 SER A O 1
ATOM 737 N N . TYR A 1 95 ? -10.676 -2.590 6.310 1.00 93.38 95 TYR A N 1
ATOM 738 C CA . TYR A 1 95 ? -10.866 -2.938 4.908 1.00 93.38 95 TYR A CA 1
ATOM 739 C C . TYR A 1 95 ? -11.347 -1.701 4.143 1.00 93.38 95 TYR A C 1
ATOM 741 O O . TYR A 1 95 ? -11.692 -0.683 4.743 1.00 93.38 95 TYR A O 1
ATOM 749 N N . VAL A 1 96 ? -11.341 -1.781 2.813 1.00 93.56 96 VAL A N 1
ATOM 750 C CA . VAL A 1 96 ? -11.831 -0.706 1.943 1.00 93.56 96 VAL A CA 1
ATOM 751 C C . VAL A 1 96 ? -13.277 -1.003 1.558 1.00 93.56 96 VAL A C 1
ATOM 753 O O . VAL A 1 96 ? -13.557 -2.051 0.976 1.00 93.56 96 VAL A O 1
ATOM 756 N N . ALA A 1 97 ? -14.175 -0.078 1.891 1.00 93.44 97 ALA A N 1
ATOM 757 C CA . ALA A 1 97 ? -15.578 -0.114 1.493 1.00 93.44 97 ALA A CA 1
ATOM 758 C C . ALA A 1 97 ? -15.720 -0.015 -0.034 1.00 93.44 97 ALA A C 1
ATOM 760 O O . ALA A 1 97 ? -15.049 0.804 -0.665 1.00 93.44 97 ALA A O 1
ATOM 761 N N . LEU A 1 98 ? -16.609 -0.818 -0.628 1.00 92.25 98 LEU A N 1
ATOM 762 C CA . LEU A 1 98 ? -16.945 -0.698 -2.055 1.00 92.25 98 LEU A CA 1
ATOM 763 C C . LEU A 1 98 ? -17.857 0.507 -2.316 1.00 92.25 98 LEU A C 1
ATOM 765 O O . LEU A 1 98 ? -17.637 1.244 -3.274 1.00 92.25 98 LEU A O 1
ATOM 769 N N . ASP A 1 99 ? -18.855 0.704 -1.452 1.00 94.12 99 ASP A N 1
ATOM 770 C CA . ASP A 1 99 ? -19.744 1.865 -1.444 1.00 94.12 99 ASP A CA 1
ATOM 771 C C . ASP A 1 99 ? -19.660 2.536 -0.072 1.00 94.12 99 ASP A C 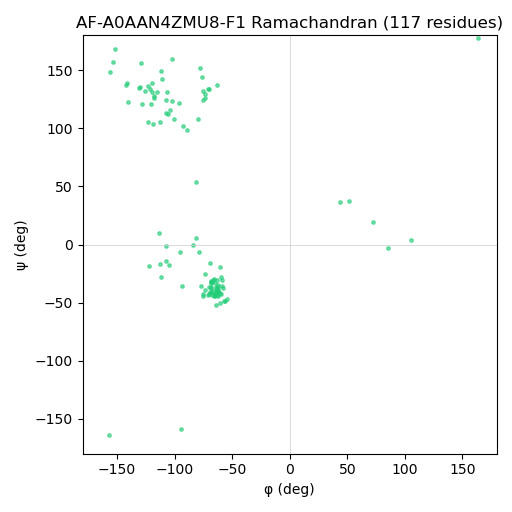1
ATOM 773 O O . ASP A 1 99 ? -20.171 2.034 0.932 1.00 94.12 99 ASP A O 1
ATOM 777 N N . PHE A 1 100 ? -18.975 3.676 -0.034 1.00 90.50 100 PHE A N 1
ATOM 778 C CA . PHE A 1 100 ? -18.728 4.409 1.199 1.00 90.50 100 PHE A CA 1
ATOM 779 C C . PHE A 1 100 ? -20.019 4.933 1.842 1.00 90.50 100 PHE A C 1
ATOM 781 O O . PHE A 1 100 ? -20.171 4.856 3.060 1.00 90.50 100 PHE A O 1
ATOM 788 N N . GLU A 1 101 ? -20.955 5.459 1.050 1.00 92.56 101 GLU A N 1
ATOM 789 C CA . GLU A 1 101 ? -22.162 6.096 1.585 1.00 92.56 101 GLU A CA 1
ATOM 790 C C . GLU A 1 101 ? -23.107 5.056 2.187 1.00 92.56 101 GLU A C 1
ATOM 792 O O . GLU A 1 101 ? -23.614 5.234 3.301 1.00 92.56 101 GLU A O 1
ATOM 797 N N . GLN A 1 102 ? -23.293 3.935 1.486 1.00 91.38 102 GLN A N 1
ATOM 798 C CA . GLN A 1 102 ? -24.117 2.833 1.970 1.00 91.38 102 GLN A CA 1
ATOM 799 C C . GLN A 1 102 ? -23.544 2.216 3.254 1.00 91.38 102 GLN A C 1
ATOM 801 O O . GLN A 1 102 ? -24.282 1.931 4.207 1.00 91.38 102 GLN A O 1
ATOM 806 N N . GLU A 1 103 ? -22.230 2.002 3.296 1.00 91.12 103 GLU A N 1
ATOM 807 C CA . GLU A 1 103 ? -21.574 1.361 4.432 1.00 91.12 103 GLU A CA 1
ATOM 808 C C . GLU A 1 103 ? -21.572 2.266 5.672 1.00 91.12 103 GLU A C 1
ATOM 810 O O . GLU A 1 103 ? -21.855 1.799 6.776 1.00 91.12 103 GLU A O 1
ATOM 815 N N . MET A 1 104 ? -21.407 3.580 5.490 1.00 89.56 104 MET A N 1
ATOM 816 C CA . MET A 1 104 ? -21.543 4.564 6.568 1.00 89.56 104 MET A CA 1
ATOM 817 C C . MET A 1 104 ? -22.965 4.630 7.142 1.00 89.56 104 MET A C 1
ATOM 819 O O . MET A 1 104 ? -23.134 4.694 8.362 1.00 89.56 104 MET A O 1
ATOM 823 N N . ALA A 1 105 ? -23.999 4.571 6.297 1.00 90.62 105 ALA A N 1
ATOM 824 C CA . ALA A 1 105 ? -25.387 4.516 6.763 1.00 90.62 105 ALA A CA 1
ATOM 825 C C . ALA A 1 105 ? -25.679 3.224 7.549 1.00 90.62 105 ALA A C 1
ATOM 827 O O . ALA A 1 105 ? -26.393 3.236 8.558 1.00 90.62 105 ALA A O 1
ATOM 828 N N . THR A 1 106 ? -25.085 2.109 7.119 1.00 88.06 106 THR A N 1
ATOM 829 C CA . THR A 1 106 ? -25.190 0.821 7.815 1.00 88.06 106 THR A CA 1
ATOM 830 C C . THR A 1 106 ? -24.476 0.867 9.165 1.00 88.06 106 THR A C 1
ATOM 832 O O . THR A 1 106 ? -25.054 0.452 10.164 1.00 88.06 106 THR A O 1
ATOM 835 N N . ALA A 1 107 ? -23.276 1.448 9.237 1.00 86.06 107 ALA A N 1
ATOM 836 C CA . ALA A 1 107 ? -22.529 1.612 10.486 1.00 86.06 107 ALA A CA 1
ATOM 837 C C . ALA A 1 107 ? -23.261 2.497 11.511 1.00 86.06 107 ALA A C 1
ATOM 839 O O . ALA A 1 107 ? -23.189 2.247 12.711 1.00 86.06 107 ALA A O 1
ATOM 840 N N . ALA A 1 108 ? -23.993 3.518 11.053 1.00 86.12 108 ALA A N 1
ATOM 841 C CA . ALA A 1 108 ? -24.783 4.382 11.931 1.00 86.12 108 ALA A CA 1
ATOM 842 C C . ALA A 1 108 ? -26.058 3.703 12.470 1.00 86.12 108 ALA A C 1
ATOM 844 O O . ALA A 1 108 ? -26.568 4.096 13.519 1.00 86.12 108 ALA A O 1
ATOM 845 N N . SER A 1 109 ? -26.591 2.712 11.748 1.00 84.19 109 SER A N 1
ATOM 846 C CA . SER A 1 109 ? -27.863 2.045 12.069 1.00 84.19 109 SER A CA 1
ATOM 847 C C . SER A 1 109 ? -27.704 0.647 12.673 1.00 84.19 109 SER A C 1
ATOM 849 O O . SER A 1 109 ? -28.644 0.143 13.286 1.00 84.19 109 SER A O 1
ATOM 851 N N . SER A 1 110 ? -26.533 0.024 12.529 1.00 79.81 110 SER A N 1
ATOM 852 C CA . SER A 1 110 ? -26.272 -1.362 12.910 1.00 79.81 110 SER A CA 1
ATOM 853 C C . SER A 1 110 ? -24.877 -1.531 13.512 1.00 79.81 110 SER A C 1
ATOM 855 O O . SER A 1 110 ? -23.889 -1.033 12.979 1.00 79.81 110 SER A O 1
ATOM 857 N N . SER A 1 111 ? -24.776 -2.332 14.575 1.00 80.12 111 SER A N 1
ATOM 858 C CA . SER A 1 111 ? -23.500 -2.776 15.155 1.00 80.12 111 SER A CA 1
ATOM 859 C C . SER A 1 111 ? -22.881 -3.969 14.416 1.00 80.12 111 SER A C 1
ATOM 861 O O . SER A 1 111 ? -21.856 -4.496 14.834 1.00 80.12 111 SER A O 1
ATOM 863 N N . SER A 1 112 ? -23.465 -4.406 13.294 1.00 76.19 112 SER A N 1
ATOM 864 C CA . SER A 1 112 ? -22.991 -5.566 12.520 1.00 76.19 112 SER A CA 1
ATOM 865 C C . SER A 1 112 ? -21.565 -5.429 11.981 1.00 76.19 112 SER A C 1
ATOM 867 O O . SER A 1 112 ? -20.959 -6.428 11.603 1.00 76.19 112 SER A O 1
ATOM 869 N N . LEU A 1 113 ? -21.048 -4.202 11.909 1.00 79.12 113 LEU A N 1
ATOM 870 C CA . LEU A 1 113 ? -19.695 -3.898 11.444 1.00 79.12 113 LEU A CA 1
ATOM 871 C C . LEU A 1 113 ? -18.690 -3.768 12.600 1.00 79.12 113 LEU A C 1
ATOM 873 O O . LEU A 1 113 ? -17.490 -3.643 12.353 1.00 79.12 113 LEU A O 1
ATOM 877 N N . GLU A 1 114 ? -19.147 -3.810 13.856 1.00 80.19 114 GLU A N 1
ATOM 878 C CA . GLU A 1 114 ? -18.257 -3.747 15.011 1.00 80.19 114 GLU A CA 1
ATOM 879 C C . GLU A 1 114 ? -17.501 -5.067 15.180 1.00 80.19 114 GLU A C 1
ATOM 881 O O . GLU A 1 114 ? -18.080 -6.154 15.204 1.00 80.19 114 GLU A O 1
ATOM 886 N N . LYS A 1 115 ? -16.179 -4.963 15.316 1.00 82.38 115 LYS A N 1
ATOM 887 C CA . LYS A 1 115 ? -15.297 -6.094 15.595 1.00 82.38 115 LYS A CA 1
ATOM 888 C C . LYS A 1 115 ? -14.550 -5.837 16.893 1.00 82.38 115 LYS A C 1
ATOM 890 O O . LYS A 1 115 ? -14.017 -4.747 17.095 1.00 82.38 115 LYS A O 1
ATOM 895 N N . SER A 1 116 ? -14.502 -6.846 17.756 1.00 82.44 116 SER A N 1
ATOM 896 C CA . SER A 1 116 ? -13.636 -6.834 18.929 1.00 82.44 116 SER A CA 1
ATOM 897 C C . SER A 1 116 ? -12.194 -7.116 18.514 1.00 82.44 116 SER A C 1
ATOM 899 O O . SER A 1 116 ? -11.928 -7.897 17.599 1.00 82.44 116 SER A O 1
ATOM 901 N N . TYR A 1 117 ? -11.263 -6.468 19.202 1.00 81.81 117 TYR A N 1
ATOM 902 C CA . TYR A 1 117 ? -9.837 -6.705 19.059 1.00 81.81 117 TYR A CA 1
ATOM 903 C C . TYR A 1 117 ? -9.290 -7.198 20.397 1.00 81.81 117 TYR A C 1
ATOM 905 O O . TYR A 1 117 ? -9.495 -6.545 21.421 1.00 81.81 117 TYR A O 1
ATOM 913 N N . GLU A 1 118 ? -8.611 -8.341 20.380 1.00 76.44 118 GLU A N 1
ATOM 914 C CA . GLU A 1 118 ? -7.901 -8.908 21.528 1.00 76.44 118 GLU A CA 1
ATOM 915 C C . GLU A 1 118 ? -6.415 -9.030 21.174 1.00 76.44 118 GLU A C 1
ATOM 917 O O . GLU A 1 118 ? -6.078 -9.353 20.030 1.00 76.44 118 GLU A O 1
ATOM 922 N N . LEU A 1 119 ? -5.554 -8.703 22.143 1.00 61.53 119 LEU A N 1
ATOM 923 C CA . LEU A 1 119 ? -4.098 -8.626 21.989 1.00 61.53 119 LEU A CA 1
ATOM 924 C C . LEU A 1 119 ? -3.428 -9.996 22.152 1.00 61.53 119 LEU A C 1
ATOM 926 O O . LEU A 1 119 ? -3.810 -10.719 23.101 1.00 61.53 119 LEU A O 1
#

Sequence (119 aa):
FETFNTPAMYVAIQAVLSLYASGRTTGIVLDTGDGVTHTVPIYEGYALPHAILRLDLAGRDLTDYLMKILTERGYSFTTTAEREIVRDIKEKLSYVALDFEQEMATAASSSSLEKSYEL

Radius of gyration: 19.97 Å; Cα contacts (8 Å, |Δi|>4): 118; chains: 1; bounding box: 62×24×47 Å

Nearest PDB structures (foldseek):
  3mn7-assembly1_A  TM=9.755E-01  e=2.574E-16  Drosophila melanogaster
  2q1n-assembly1_A  TM=9.866E-01  e=4.004E-16  Oryctolagus cuniculus
  2a5x-assembly1_A-2  TM=9.880E-01  e=5.491E-16  Oryctolagus 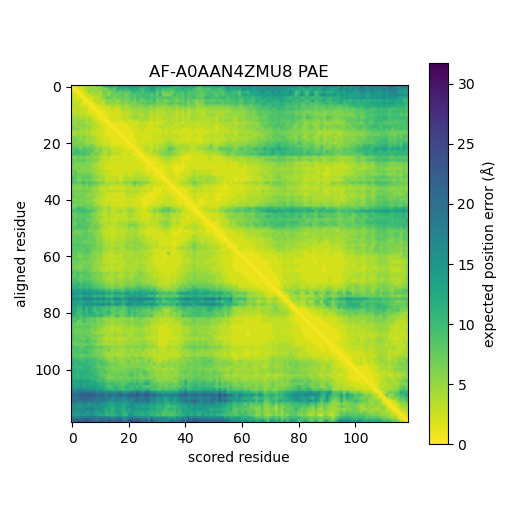cuniculus
  6jh8-assembly1_A  TM=9.824E-01  e=6.230E-16  Oryctolagus cuniculus
  2pav-assembly1_A  TM=9.576E-01  e=9.099E-16  Oryctolagus cuniculus

Secondary structure (DSSP, 8-state):
-TTT--S------HHHHHHHHTT-SSEEEEEE-SS-EEEEEEETTEE-GGG-EEES-SHHHHHHHHHHHHHHTT----SHHHHHHHHHHHHHH----SSHHHHHHHHHH-GGG------

pLDDT: mean 90.23, std 5.18, range [61.53, 95.19]